Protein AF-A0A3W0SPA9-F1 (afdb_monomer_lite)

pLDDT: mean 90.03, std 9.83, range [44.25, 97.5]

Structure (mmCIF, N/CA/C/O backbone):
data_AF-A0A3W0SPA9-F1
#
_entry.id   AF-A0A3W0SPA9-F1
#
loop_
_atom_site.group_PDB
_atom_site.id
_atom_site.type_symbol
_atom_site.label_atom_id
_atom_site.label_alt_id
_atom_site.label_comp_id
_atom_site.label_asym_id
_atom_site.label_entity_id
_atom_site.label_seq_id
_atom_site.pdbx_PDB_ins_code
_atom_site.Cartn_x
_atom_site.Cartn_y
_atom_site.Cartn_z
_atom_site.occupancy
_atom_site.B_iso_or_equiv
_atom_site.auth_seq_id
_atom_site.auth_comp_id
_atom_site.auth_asym_id
_atom_site.auth_atom_id
_atom_site.pdbx_PDB_model_num
ATOM 1 N N . MET A 1 1 ? -0.743 15.958 -13.344 1.00 44.25 1 MET A N 1
ATOM 2 C CA . MET A 1 1 ? -0.960 15.375 -12.001 1.00 44.25 1 MET A CA 1
ATOM 3 C C . MET A 1 1 ? -0.161 14.087 -11.935 1.00 44.25 1 MET A C 1
ATOM 5 O O . MET A 1 1 ? -0.458 13.195 -12.716 1.00 44.25 1 MET A O 1
ATOM 9 N N . GLN A 1 2 ? 0.890 14.018 -11.115 1.00 49.56 2 GLN A N 1
ATOM 10 C CA . GLN A 1 2 ? 1.692 12.797 -10.979 1.00 49.56 2 GLN A CA 1
ATOM 11 C C . GLN A 1 2 ? 0.837 11.734 -10.273 1.00 49.56 2 GLN A C 1
ATOM 13 O O . GLN A 1 2 ? 0.548 11.871 -9.089 1.00 49.56 2 GLN A O 1
ATOM 18 N N . LYS A 1 3 ? 0.366 10.722 -11.011 1.00 59.56 3 LYS A N 1
ATOM 19 C CA . LYS A 1 3 ? -0.520 9.648 -10.517 1.00 59.56 3 LYS A CA 1
ATOM 20 C C . LYS A 1 3 ? 0.278 8.436 -10.022 1.00 59.56 3 LYS A C 1
ATOM 22 O O . LYS A 1 3 ? -0.202 7.311 -10.102 1.00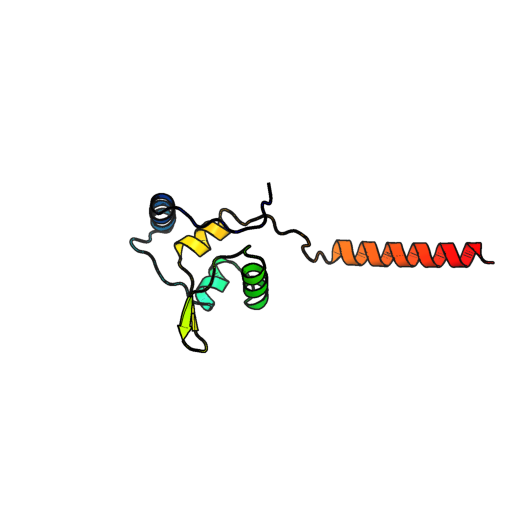 59.56 3 LYS A O 1
ATOM 27 N N . ASN A 1 4 ? 1.493 8.663 -9.532 1.00 78.00 4 ASN A N 1
ATOM 28 C CA . ASN A 1 4 ? 2.460 7.588 -9.312 1.00 78.00 4 ASN A CA 1
ATOM 29 C C . ASN A 1 4 ? 2.659 7.249 -7.839 1.00 78.00 4 ASN A C 1
ATOM 31 O O . ASN A 1 4 ? 3.407 6.331 -7.512 1.00 78.00 4 ASN A O 1
ATOM 35 N N . THR A 1 5 ? 1.995 7.982 -6.950 1.00 88.94 5 THR A N 1
ATOM 36 C CA . THR A 1 5 ? 2.159 7.844 -5.509 1.00 88.94 5 THR A CA 1
ATOM 37 C C . THR A 1 5 ? 0.914 7.248 -4.871 1.00 88.94 5 THR A C 1
ATOM 39 O O . THR A 1 5 ? -0.224 7.548 -5.234 1.00 88.94 5 THR A O 1
ATOM 42 N N . PHE A 1 6 ? 1.140 6.379 -3.892 1.00 93.06 6 PHE A N 1
ATOM 43 C CA . PHE A 1 6 ? 0.091 5.840 -3.047 1.00 93.06 6 PHE A CA 1
ATOM 44 C C . PHE A 1 6 ? -0.432 6.937 -2.113 1.00 93.06 6 PHE A C 1
ATOM 46 O O . PHE A 1 6 ? 0.332 7.539 -1.356 1.00 93.06 6 PHE A O 1
ATOM 53 N N . THR A 1 7 ? -1.745 7.166 -2.146 1.00 93.44 7 THR A N 1
ATOM 54 C CA . THR A 1 7 ? -2.426 8.057 -1.201 1.00 93.44 7 THR A CA 1
ATOM 55 C C . THR A 1 7 ? -3.121 7.203 -0.140 1.00 93.44 7 THR A C 1
ATOM 57 O O . THR A 1 7 ? -3.989 6.404 -0.500 1.00 93.44 7 THR A O 1
ATOM 60 N N . PRO A 1 8 ? -2.752 7.328 1.149 1.00 93.31 8 PRO A N 1
ATOM 61 C CA . PRO A 1 8 ? -3.369 6.542 2.209 1.00 93.31 8 PRO A CA 1
ATOM 62 C C . PRO A 1 8 ? -4.849 6.922 2.397 1.00 93.31 8 PRO A C 1
ATOM 64 O O . PRO A 1 8 ? -5.192 8.099 2.264 1.00 93.31 8 PRO A O 1
ATOM 67 N N . PRO A 1 9 ? -5.722 5.959 2.749 1.00 95.56 9 PRO A N 1
ATOM 68 C CA . PRO A 1 9 ? -7.134 6.227 2.996 1.00 95.56 9 PRO A CA 1
ATOM 69 C C . PRO A 1 9 ? -7.348 7.073 4.257 1.00 95.56 9 PRO A C 1
ATOM 71 O O . PRO A 1 9 ? -6.634 6.931 5.262 1.00 95.56 9 PRO A O 1
ATOM 74 N N . THR A 1 10 ? -8.382 7.914 4.206 1.00 96.56 10 THR A N 1
ATOM 75 C CA . THR A 1 10 ? -8.932 8.643 5.362 1.00 96.56 10 THR A CA 1
ATOM 76 C C . THR A 1 10 ? -9.532 7.674 6.394 1.00 96.56 10 THR A C 1
ATOM 78 O O . THR A 1 10 ? -9.844 6.534 6.044 1.00 96.56 10 THR A O 1
ATOM 81 N N . PRO A 1 11 ? -9.726 8.080 7.664 1.00 95.88 11 PRO A N 1
ATOM 82 C CA . PRO A 1 11 ? -10.299 7.201 8.689 1.00 95.88 11 PRO A CA 1
ATOM 83 C C . PRO A 1 11 ? -11.657 6.595 8.305 1.00 95.88 11 PRO A C 1
ATOM 85 O O . PRO A 1 11 ? -11.875 5.407 8.514 1.00 95.88 11 PRO A O 1
ATOM 88 N N . GLU A 1 12 ? -12.536 7.371 7.670 1.00 95.75 12 GLU A N 1
ATOM 89 C CA . GLU A 1 12 ? -13.843 6.889 7.203 1.00 95.75 12 GLU A CA 1
ATOM 90 C C . GLU A 1 12 ? -13.698 5.829 6.104 1.00 95.75 12 GLU A C 1
ATOM 92 O O . GLU A 1 12 ? -14.330 4.775 6.164 1.00 95.75 12 GLU A O 1
ATOM 97 N N . GLN A 1 13 ? -12.798 6.060 5.142 1.00 96.50 13 GLN A N 1
ATOM 98 C CA . GLN A 1 13 ? -12.481 5.089 4.090 1.00 96.50 13 GLN A CA 1
ATOM 99 C C . GLN A 1 13 ? -11.871 3.804 4.658 1.00 96.50 13 GLN A C 1
ATOM 101 O O . GLN A 1 13 ? -12.153 2.722 4.147 1.00 96.50 13 GLN A O 1
ATOM 106 N N . ARG A 1 14 ? -11.067 3.899 5.727 1.00 96.75 14 ARG A N 1
ATOM 107 C CA . ARG A 1 14 ? -10.534 2.722 6.432 1.00 96.75 14 ARG A CA 1
ATOM 108 C C . ARG A 1 14 ? -11.645 1.900 7.063 1.00 96.75 14 ARG A C 1
ATOM 110 O O . ARG A 1 14 ? -11.672 0.690 6.874 1.00 96.75 14 ARG A O 1
ATOM 117 N N . CYS A 1 15 ? -12.564 2.544 7.777 1.00 95.31 15 CYS A N 1
ATOM 118 C CA . CYS A 1 15 ? -13.702 1.849 8.369 1.00 95.31 15 CYS A CA 1
ATOM 119 C C . CYS A 1 15 ? -14.558 1.171 7.289 1.00 95.31 15 CYS A C 1
ATOM 121 O O . CYS A 1 15 ? -14.897 0.000 7.433 1.00 95.31 15 CYS A O 1
ATOM 123 N N . ALA A 1 16 ? -14.845 1.871 6.187 1.00 95.94 16 ALA A N 1
ATOM 124 C CA . ALA A 1 16 ? -15.649 1.339 5.090 1.00 95.94 16 ALA A CA 1
ATOM 125 C C . ALA A 1 16 ? -15.006 0.110 4.424 1.00 95.94 16 ALA A C 1
ATOM 127 O O . ALA A 1 16 ? -15.663 -0.918 4.278 1.00 95.94 16 ALA A O 1
ATOM 128 N N . ILE A 1 17 ? -13.715 0.183 4.071 1.00 96.75 17 ILE A N 1
ATOM 129 C CA . ILE A 1 17 ? -13.030 -0.934 3.405 1.00 96.75 17 ILE A CA 1
ATOM 130 C C . ILE A 1 17 ? -12.826 -2.128 4.342 1.00 96.75 17 ILE A C 1
ATOM 132 O O . ILE A 1 17 ? -12.904 -3.271 3.911 1.00 96.75 17 ILE A O 1
ATOM 136 N N . LEU A 1 18 ? -12.591 -1.900 5.638 1.00 96.81 18 LEU A N 1
ATOM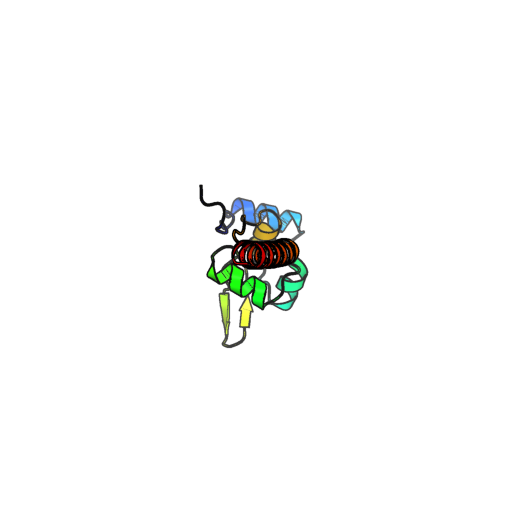 137 C CA . LEU A 1 18 ? -12.501 -2.996 6.604 1.00 96.81 18 LEU A CA 1
ATOM 138 C C . LEU A 1 18 ? -13.861 -3.687 6.774 1.00 96.81 18 LEU A C 1
ATOM 140 O O . LEU A 1 18 ? -13.919 -4.916 6.738 1.00 96.81 18 LEU A O 1
ATOM 144 N N . ALA A 1 19 ? -14.948 -2.915 6.863 1.00 95.75 19 ALA A N 1
ATOM 145 C CA . ALA A 1 19 ? -16.303 -3.450 6.951 1.00 95.75 19 ALA A CA 1
ATOM 146 C C . ALA A 1 19 ? -16.693 -4.273 5.710 1.00 95.75 19 ALA A C 1
ATOM 148 O O . ALA A 1 19 ? -17.264 -5.352 5.857 1.00 95.75 19 ALA A O 1
ATOM 149 N N . GLU A 1 20 ? -16.327 -3.827 4.501 1.00 95.62 20 GLU A N 1
ATOM 150 C CA . GLU A 1 20 ? -16.548 -4.571 3.247 1.00 95.62 20 GLU A CA 1
ATOM 151 C C . GLU A 1 20 ? -15.894 -5.964 3.274 1.00 95.62 20 GLU A C 1
ATOM 153 O O . GLU A 1 20 ? -16.464 -6.942 2.795 1.00 95.62 20 GLU A O 1
ATOM 158 N N . TYR A 1 21 ? -14.724 -6.075 3.906 1.00 94.25 21 TYR A N 1
ATOM 159 C CA . TYR A 1 21 ? -13.985 -7.330 4.060 1.00 94.25 21 TYR A CA 1
ATOM 160 C C . TYR A 1 21 ? -14.352 -8.108 5.339 1.00 94.25 21 TYR A C 1
ATOM 162 O O . TYR A 1 21 ? -13.676 -9.086 5.678 1.00 94.25 21 TYR A O 1
ATOM 170 N N . GLY A 1 22 ? -15.400 -7.693 6.061 1.00 95.38 22 GLY A N 1
ATOM 171 C CA . GLY A 1 22 ? -15.870 -8.348 7.285 1.00 95.38 22 GLY A CA 1
ATOM 172 C C . GLY A 1 22 ? -14.891 -8.230 8.456 1.00 95.38 22 GLY A C 1
ATOM 173 O O . GLY A 1 22 ? -14.703 -9.190 9.206 1.00 95.38 22 GLY A O 1
ATOM 174 N N . LYS A 1 23 ? -14.200 -7.090 8.573 1.00 95.75 23 LYS A N 1
ATOM 175 C CA . LYS A 1 23 ? -13.241 -6.799 9.644 1.00 95.75 23 LYS A CA 1
ATOM 176 C C . LYS A 1 23 ? -13.748 -5.694 10.557 1.00 95.75 23 LYS 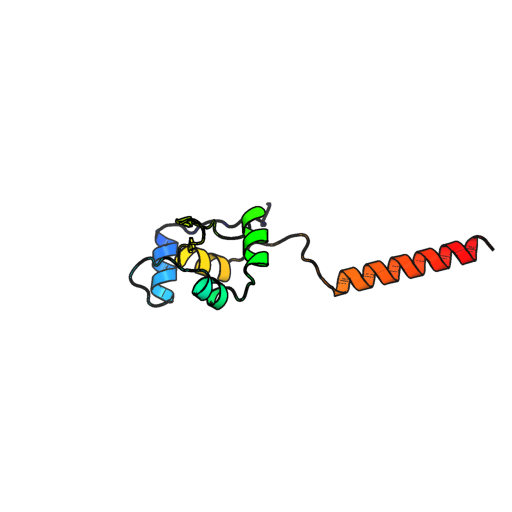A C 1
ATOM 178 O O . LYS A 1 23 ? -13.949 -4.566 10.120 1.00 95.75 23 LYS A O 1
ATOM 183 N N . ASP A 1 24 ? -13.853 -6.018 11.842 1.00 92.31 24 ASP A N 1
ATOM 184 C CA . ASP A 1 24 ? -14.3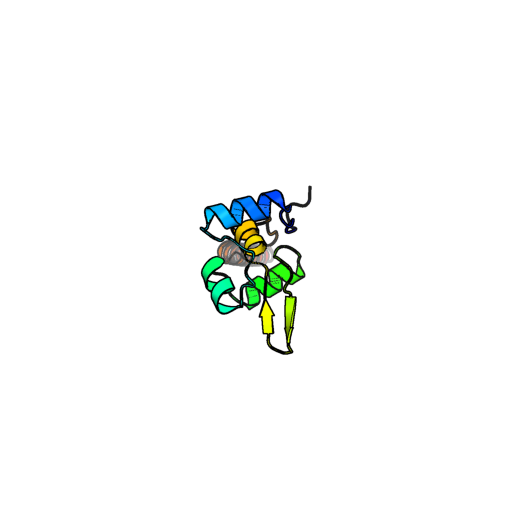06 -5.083 12.879 1.00 92.31 24 ASP A CA 1
ATOM 185 C C . ASP A 1 24 ? -13.197 -4.126 13.342 1.00 92.31 24 ASP A C 1
ATOM 187 O O . ASP A 1 24 ? -13.468 -3.071 13.914 1.00 92.31 24 ASP A O 1
ATOM 191 N N . CYS A 1 25 ? -11.931 -4.491 13.122 1.00 92.88 25 CYS A N 1
ATOM 192 C CA . CYS A 1 25 ? -10.780 -3.707 13.548 1.00 92.88 25 CYS A CA 1
ATOM 193 C C . CYS A 1 25 ? -9.621 -3.769 12.550 1.00 92.88 25 CYS A C 1
ATOM 195 O O . CYS A 1 25 ? -9.515 -4.664 11.708 1.00 92.88 25 CYS A O 1
ATOM 197 N N . GLU A 1 26 ? -8.736 -2.780 12.656 1.00 95.62 26 GLU A N 1
ATOM 198 C CA . GLU A 1 26 ? -7.516 -2.723 11.862 1.00 95.62 26 GLU A CA 1
ATOM 199 C C . GLU A 1 26 ? -6.561 -3.853 12.271 1.00 95.62 26 GLU A C 1
ATOM 201 O O . GLU A 1 26 ? -6.216 -4.015 13.443 1.00 95.62 26 GLU A O 1
ATOM 206 N N . GLU A 1 27 ? -6.078 -4.605 11.284 1.00 94.69 27 GLU A N 1
ATOM 207 C CA . GLU A 1 27 ? -5.125 -5.692 11.492 1.00 94.69 27 GLU A CA 1
ATOM 208 C C . GLU A 1 27 ? -3.764 -5.344 10.885 1.00 94.69 27 GLU A C 1
ATOM 210 O O . GLU A 1 27 ? -3.662 -4.784 9.792 1.00 94.69 27 GLU A O 1
ATOM 215 N N . MET A 1 28 ? -2.686 -5.758 11.556 1.00 95.06 28 MET A N 1
ATOM 216 C CA . MET A 1 28 ? -1.348 -5.704 10.973 1.00 95.06 28 MET A CA 1
ATOM 217 C C . MET A 1 28 ? -1.120 -6.924 10.078 1.00 95.06 28 MET A C 1
ATOM 219 O O . MET A 1 28 ? -1.109 -8.069 10.528 1.00 95.06 28 MET A O 1
ATOM 223 N N . VAL A 1 29 ? -0.903 -6.677 8.793 1.00 95.88 29 VAL A N 1
ATOM 224 C CA . VAL A 1 29 ? -0.664 -7.701 7.779 1.00 95.88 29 VAL A CA 1
ATOM 225 C C . VAL A 1 29 ? 0.827 -7.991 7.696 1.00 95.88 29 VAL A C 1
ATOM 227 O O . VAL A 1 29 ? 1.621 -7.081 7.464 1.00 95.88 29 VAL A O 1
ATOM 230 N N . ARG A 1 30 ? 1.217 -9.259 7.865 1.00 95.50 30 ARG A N 1
ATOM 231 C CA . ARG A 1 30 ? 2.594 -9.722 7.639 1.00 95.50 30 ARG A CA 1
ATOM 232 C C . ARG A 1 30 ? 2.843 -10.062 6.174 1.00 95.50 30 ARG A C 1
ATOM 234 O O . ARG A 1 30 ? 1.940 -10.056 5.346 1.00 95.50 30 ARG A O 1
ATOM 241 N N . GLU A 1 31 ? 4.099 -10.339 5.859 1.00 94.69 31 GLU A N 1
ATOM 242 C CA . GLU A 1 31 ? 4.582 -10.601 4.504 1.00 94.69 31 GLU A CA 1
ATOM 243 C C . GLU A 1 31 ? 3.818 -11.701 3.756 1.00 94.69 31 GLU A C 1
ATOM 245 O O . GLU A 1 31 ? 3.501 -11.538 2.581 1.00 94.69 31 GLU A O 1
ATOM 250 N N . ASP A 1 32 ? 3.507 -12.804 4.429 1.00 94.69 32 ASP A N 1
ATOM 251 C CA . ASP A 1 32 ? 2.783 -13.943 3.868 1.00 94.69 32 ASP A CA 1
ATOM 252 C C . ASP A 1 32 ? 1.352 -13.566 3.461 1.00 94.69 32 ASP A C 1
ATOM 254 O O . ASP A 1 32 ? 0.917 -13.859 2.346 1.00 94.69 32 ASP A O 1
ATOM 258 N N . LYS A 1 33 ? 0.633 -12.853 4.333 1.00 96.38 33 LYS A N 1
ATOM 259 C CA . LYS A 1 33 ? -0.719 -12.358 4.060 1.00 96.38 33 LYS A CA 1
ATOM 260 C C . LYS A 1 33 ? -0.702 -11.223 3.030 1.00 96.38 33 LYS A C 1
ATOM 262 O O . LYS A 1 33 ? -1.549 -11.205 2.145 1.00 96.38 33 LYS A O 1
ATOM 267 N N . CYS A 1 34 ? 0.292 -10.335 3.073 1.00 96.75 34 CYS A N 1
ATOM 268 C CA . CYS A 1 34 ? 0.473 -9.260 2.091 1.00 96.75 34 CYS A CA 1
ATOM 269 C C . CYS A 1 34 ? 0.713 -9.822 0.682 1.00 96.75 34 CYS A C 1
ATOM 271 O O . CYS A 1 34 ? 0.102 -9.362 -0.282 1.00 96.75 34 CYS A O 1
ATOM 273 N N . CYS A 1 35 ? 1.537 -10.869 0.566 1.00 97.00 35 CYS A N 1
ATOM 274 C CA . CYS A 1 35 ? 1.759 -11.593 -0.685 1.00 97.00 35 CYS A CA 1
ATOM 275 C C . CYS A 1 35 ? 0.454 -12.195 -1.225 1.00 97.00 35 CYS A C 1
ATOM 277 O O . CYS A 1 35 ? 0.148 -12.021 -2.398 1.00 97.00 35 CYS A O 1
ATOM 279 N N . LYS A 1 36 ? -0.355 -12.831 -0.366 1.00 97.12 36 LYS A N 1
ATOM 280 C CA . LYS A 1 36 ? -1.652 -13.408 -0.763 1.00 97.12 36 LYS A CA 1
ATOM 281 C C . LYS A 1 36 ? -2.650 -12.354 -1.248 1.00 97.12 36 LYS A C 1
ATOM 283 O O . LYS A 1 36 ? -3.342 -12.599 -2.224 1.00 97.12 36 LYS A O 1
ATOM 288 N N . ILE A 1 37 ? -2.712 -11.196 -0.586 1.00 96.50 37 ILE A N 1
ATOM 289 C CA . ILE A 1 37 ? -3.639 -10.113 -0.955 1.00 96.50 37 ILE A CA 1
ATOM 290 C C . ILE A 1 37 ? -3.206 -9.440 -2.264 1.00 96.50 37 ILE A C 1
ATOM 292 O O . ILE A 1 37 ? -4.019 -9.223 -3.152 1.00 96.50 37 ILE A O 1
ATOM 296 N N . THR A 1 38 ? -1.921 -9.105 -2.394 1.00 96.25 38 THR A N 1
ATOM 297 C CA . THR A 1 38 ? -1.419 -8.296 -3.522 1.00 96.25 38 THR A CA 1
ATOM 298 C C . THR A 1 38 ? -0.975 -9.123 -4.723 1.00 96.25 38 THR A C 1
ATOM 300 O O . THR A 1 38 ? -0.776 -8.573 -5.801 1.00 96.25 38 THR A O 1
ATOM 303 N N . SER A 1 39 ? -0.749 -10.427 -4.542 1.00 95.88 39 SER A N 1
ATOM 304 C CA . SER A 1 39 ? -0.084 -11.314 -5.510 1.00 95.88 39 SER A CA 1
ATOM 305 C C . SER A 1 39 ? 1.309 -10.840 -5.959 1.00 95.88 39 SER A C 1
ATOM 307 O O . SER A 1 39 ? 1.872 -11.358 -6.923 1.00 95.88 39 SER A O 1
ATOM 309 N N . LEU A 1 40 ? 1.904 -9.866 -5.260 1.00 94.62 40 LEU A N 1
ATOM 310 C CA . LEU A 1 40 ? 3.213 -9.314 -5.586 1.00 94.62 40 LEU A CA 1
ATOM 311 C C . LEU A 1 40 ? 4.333 -10.010 -4.813 1.00 94.62 40 LEU A C 1
ATOM 313 O O . LEU A 1 40 ? 4.264 -10.206 -3.591 1.00 94.62 40 LEU A O 1
ATOM 317 N N . SER A 1 41 ? 5.441 -10.261 -5.512 1.00 94.25 41 SER A N 1
ATOM 318 C CA . SER A 1 41 ? 6.681 -10.704 -4.880 1.00 94.25 41 SER A CA 1
ATOM 319 C C . SER A 1 41 ? 7.197 -9.668 -3.875 1.00 94.25 41 SER A C 1
ATOM 321 O O . SER A 1 41 ? 6.913 -8.468 -3.965 1.00 94.25 41 SER A O 1
ATOM 323 N N . ARG A 1 42 ? 8.006 -10.132 -2.916 1.00 94.44 42 ARG A N 1
ATOM 324 C CA . ARG A 1 42 ? 8.641 -9.259 -1.920 1.00 94.44 42 ARG A CA 1
ATOM 325 C C . ARG A 1 42 ? 9.486 -8.163 -2.568 1.00 94.44 42 ARG A C 1
ATOM 327 O O . ARG A 1 42 ? 9.406 -7.009 -2.159 1.00 94.44 42 ARG A O 1
ATOM 334 N N . SER A 1 43 ? 10.297 -8.526 -3.564 1.00 94.19 43 SER A N 1
ATOM 335 C CA . SER A 1 43 ? 11.164 -7.578 -4.270 1.00 94.19 43 SER A CA 1
ATOM 336 C C . SER A 1 43 ? 10.346 -6.514 -4.990 1.00 94.19 43 SER A C 1
ATOM 338 O O . SER A 1 43 ? 10.647 -5.333 -4.853 1.00 94.19 43 SER A O 1
ATOM 340 N N . ARG A 1 44 ? 9.252 -6.905 -5.658 1.00 93.69 44 ARG A N 1
ATOM 341 C CA . ARG A 1 44 ? 8.386 -5.951 -6.351 1.00 93.69 44 ARG A CA 1
ATOM 342 C C . ARG A 1 44 ? 7.716 -4.981 -5.385 1.00 93.69 44 ARG A C 1
ATOM 344 O O . ARG A 1 44 ? 7.695 -3.785 -5.650 1.00 93.69 44 ARG A O 1
ATOM 351 N N . ARG A 1 45 ? 7.210 -5.463 -4.245 1.00 94.88 45 ARG A N 1
ATOM 352 C CA . ARG A 1 45 ? 6.676 -4.578 -3.197 1.00 94.88 45 ARG A CA 1
ATOM 353 C C . ARG A 1 45 ? 7.744 -3.628 -2.665 1.00 94.88 45 ARG A C 1
ATOM 355 O O . ARG A 1 45 ? 7.464 -2.447 -2.530 1.00 94.88 45 ARG A O 1
ATOM 362 N N . TRP A 1 46 ? 8.973 -4.098 -2.443 1.00 93.19 46 TRP A N 1
ATOM 363 C CA . TRP A 1 46 ? 10.068 -3.222 -2.021 1.00 93.19 46 TRP A CA 1
ATOM 364 C C . TRP A 1 46 ? 10.388 -2.128 -3.047 1.00 93.19 46 TRP A C 1
ATOM 366 O O . TRP A 1 46 ? 10.526 -0.973 -2.654 1.00 93.19 46 TRP A O 1
ATOM 376 N N . GLU A 1 47 ? 10.456 -2.460 -4.339 1.00 92.50 47 GLU A N 1
ATOM 377 C CA . GLU A 1 47 ? 10.631 -1.472 -5.413 1.00 92.50 47 GLU A CA 1
ATOM 378 C C . GLU A 1 47 ? 9.516 -0.423 -5.388 1.00 92.50 47 GLU A C 1
ATOM 380 O O . GLU A 1 47 ? 9.794 0.775 -5.425 1.00 92.50 47 GLU A O 1
ATOM 385 N N . LEU A 1 48 ? 8.258 -0.865 -5.270 1.00 93.19 48 LEU A N 1
ATOM 386 C CA . LEU A 1 48 ? 7.104 0.030 -5.204 1.00 93.19 48 LEU A CA 1
ATOM 387 C C . LEU A 1 48 ? 7.116 0.907 -3.946 1.00 93.19 48 LEU A C 1
ATOM 389 O O . LEU A 1 48 ? 6.764 2.081 -4.018 1.00 93.19 48 LEU A O 1
ATOM 393 N N . GLU A 1 49 ? 7.563 0.375 -2.808 1.00 93.81 49 GLU A N 1
ATOM 394 C CA . GLU A 1 49 ? 7.780 1.154 -1.586 1.00 93.81 49 GLU A CA 1
ATOM 395 C C . GLU A 1 49 ? 8.851 2.235 -1.789 1.00 93.81 49 GLU A C 1
ATOM 397 O O . GLU A 1 49 ? 8.674 3.347 -1.297 1.00 93.81 49 GLU A O 1
ATOM 402 N N . GLN A 1 50 ? 9.943 1.940 -2.513 1.00 91.44 50 GLN A N 1
ATOM 403 C CA . GLN A 1 50 ? 11.001 2.927 -2.776 1.00 91.44 50 GLN A CA 1
ATOM 404 C C . GLN A 1 50 ? 10.505 4.087 -3.641 1.00 91.44 50 GLN A C 1
ATOM 406 O O . GLN A 1 50 ? 10.885 5.229 -3.401 1.00 91.44 50 GLN A O 1
ATOM 411 N N . VAL A 1 51 ? 9.635 3.811 -4.616 1.00 91.12 51 VAL A N 1
ATOM 412 C CA . VAL A 1 51 ? 9.041 4.852 -5.474 1.00 91.12 51 VAL A CA 1
ATOM 413 C C . VAL A 1 51 ? 7.773 5.478 -4.876 1.00 91.12 51 VAL A C 1
ATOM 415 O O . VAL A 1 51 ? 7.140 6.311 -5.517 1.00 91.12 51 VAL A O 1
ATOM 418 N N . GLY A 1 52 ? 7.378 5.088 -3.657 1.00 92.88 52 GLY A N 1
ATOM 419 C CA . GLY A 1 52 ? 6.184 5.606 -2.982 1.00 92.88 52 GLY A CA 1
ATOM 420 C C . GLY A 1 52 ? 4.857 5.153 -3.602 1.00 92.88 52 GLY A C 1
ATOM 421 O O . GLY A 1 52 ? 3.815 5.722 -3.293 1.00 92.88 52 GLY A O 1
ATOM 422 N N . ALA A 1 53 ? 4.881 4.133 -4.460 1.00 93.88 53 ALA A N 1
ATOM 423 C CA . ALA A 1 53 ? 3.716 3.571 -5.138 1.00 93.88 53 ALA A CA 1
ATOM 424 C C . ALA A 1 53 ? 3.027 2.461 -4.330 1.00 93.88 53 ALA A C 1
ATOM 426 O O . ALA A 1 53 ? 2.036 1.916 -4.795 1.00 93.88 53 ALA A O 1
ATOM 427 N N . PHE A 1 54 ? 3.534 2.097 -3.150 1.00 95.56 54 PHE A N 1
ATOM 428 C CA . PHE A 1 54 ? 2.963 1.075 -2.263 1.00 95.56 54 PHE A CA 1
ATOM 429 C C . PHE A 1 54 ? 2.952 1.571 -0.806 1.00 95.56 54 PHE A C 1
ATOM 431 O O . PHE A 1 54 ? 3.805 2.393 -0.451 1.00 95.56 54 PHE A O 1
ATOM 438 N N . PRO A 1 55 ? 2.031 1.087 0.056 1.00 96.19 55 PRO A N 1
ATOM 439 C CA . PRO A 1 55 ? 2.025 1.417 1.477 1.00 96.19 55 PRO A CA 1
ATOM 440 C C . PRO A 1 55 ? 3.384 1.218 2.154 1.00 96.19 55 PRO A C 1
ATOM 442 O O . PRO A 1 55 ? 4.028 0.177 2.019 1.00 96.19 55 PRO A O 1
ATOM 445 N N . ARG A 1 56 ? 3.810 2.200 2.952 1.00 93.44 56 ARG A N 1
ATOM 446 C CA . ARG A 1 56 ? 5.082 2.122 3.676 1.00 93.44 56 ARG A CA 1
ATOM 447 C C . ARG A 1 56 ? 5.021 1.046 4.763 1.00 93.44 56 ARG A C 1
ATOM 449 O O . ARG A 1 56 ? 4.152 1.082 5.633 1.00 93.44 56 ARG A O 1
ATOM 456 N N . ARG A 1 57 ? 5.994 0.132 4.766 1.00 94.12 57 ARG A N 1
ATOM 457 C CA . ARG A 1 57 ? 6.114 -0.900 5.804 1.00 94.12 57 ARG A CA 1
ATOM 458 C C . ARG A 1 57 ? 6.451 -0.334 7.184 1.00 94.12 57 ARG A C 1
ATOM 460 O O . ARG A 1 57 ? 7.289 0.558 7.326 1.00 94.12 57 ARG A O 1
ATOM 467 N N . LYS A 1 58 ? 5.860 -0.939 8.213 1.00 94.19 58 LYS A N 1
ATOM 468 C CA . LYS A 1 58 ? 6.181 -0.746 9.631 1.00 94.19 58 LYS A CA 1
ATOM 469 C C . LYS A 1 58 ? 7.068 -1.889 10.112 1.00 94.19 58 LYS A C 1
ATOM 471 O O . LYS A 1 58 ? 6.704 -3.059 9.968 1.00 94.19 58 LYS A O 1
ATOM 476 N N . TYR A 1 59 ? 8.224 -1.557 10.681 1.00 92.44 59 TYR A N 1
ATOM 477 C CA . TYR A 1 59 ? 9.131 -2.543 11.262 1.00 92.44 59 TYR A CA 1
ATOM 478 C C . TYR A 1 59 ? 8.657 -2.933 12.660 1.00 92.44 59 TYR A C 1
ATOM 480 O O . TYR A 1 59 ? 8.435 -2.076 13.507 1.00 92.44 59 TYR A O 1
ATOM 488 N N . LEU A 1 60 ? 8.525 -4.237 12.886 1.00 89.94 60 LEU A N 1
ATOM 489 C CA . LEU A 1 60 ? 8.241 -4.830 14.195 1.00 89.94 60 LEU A CA 1
ATOM 490 C C . LEU A 1 60 ? 9.500 -5.452 14.823 1.00 89.94 60 LEU A C 1
ATOM 492 O O . LEU A 1 60 ? 9.493 -5.834 15.986 1.00 89.94 60 LEU A O 1
ATOM 496 N N . GLY A 1 61 ? 10.582 -5.568 14.050 1.00 90.00 61 GLY A N 1
ATOM 497 C CA . GLY A 1 61 ? 11.886 -6.069 14.478 1.00 90.00 61 GLY A CA 1
ATOM 498 C C . GLY A 1 61 ? 12.846 -6.186 13.291 1.00 90.00 61 GLY A C 1
ATOM 499 O O . GLY A 1 61 ? 12.490 -5.835 12.166 1.00 90.00 61 GLY A O 1
ATOM 500 N N . ARG A 1 62 ? 14.051 -6.728 13.519 1.00 86.06 62 ARG A N 1
ATOM 501 C CA . ARG A 1 62 ? 15.138 -6.789 12.515 1.00 86.06 62 ARG A CA 1
ATOM 502 C C . ARG A 1 62 ? 14.727 -7.435 11.186 1.00 86.06 62 ARG A C 1
ATOM 504 O O . ARG A 1 62 ? 15.076 -6.930 10.129 1.00 86.06 62 ARG A O 1
ATOM 511 N N . ASN A 1 63 ? 13.960 -8.522 11.255 1.00 85.31 63 ASN A N 1
ATOM 512 C CA . ASN A 1 63 ? 13.517 -9.299 10.091 1.00 85.31 63 ASN A CA 1
ATOM 513 C C . ASN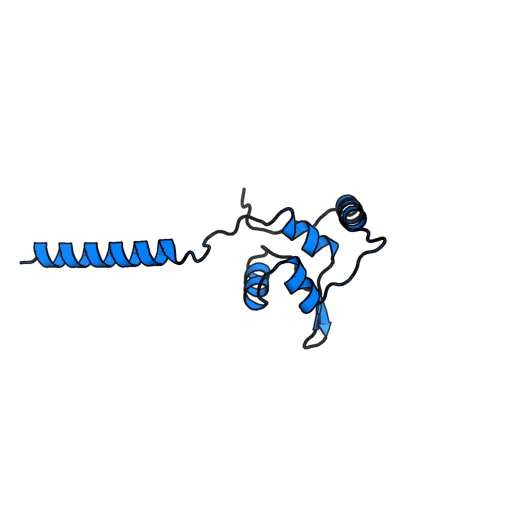 A 1 63 ? 11.993 -9.317 9.962 1.00 85.31 63 ASN A C 1
ATOM 515 O O . ASN A 1 63 ? 11.420 -10.251 9.403 1.00 85.31 63 ASN A O 1
ATOM 519 N N . SER A 1 64 ? 11.321 -8.328 10.551 1.00 88.06 64 SER A N 1
ATOM 520 C CA . SER A 1 64 ? 9.873 -8.338 10.640 1.00 88.06 64 SER A CA 1
ATOM 521 C C . SER A 1 64 ? 9.285 -7.007 10.226 1.00 88.06 64 SER A C 1
ATOM 523 O O . SER A 1 64 ? 9.537 -5.978 10.852 1.00 88.06 64 SER A O 1
ATOM 525 N N . CYS A 1 65 ? 8.474 -7.046 9.176 1.00 93.38 65 CYS A N 1
ATOM 526 C CA . CYS A 1 65 ? 7.716 -5.909 8.695 1.00 93.38 65 CYS A CA 1
ATOM 527 C C . CYS A 1 65 ? 6.226 -6.239 8.622 1.00 93.38 65 CYS A C 1
ATOM 529 O O . CYS A 1 65 ? 5.807 -7.399 8.708 1.00 93.38 65 CYS A O 1
ATOM 531 N N . SER A 1 66 ? 5.433 -5.183 8.525 1.00 96.25 66 SER A N 1
ATOM 532 C CA . SER A 1 66 ? 3.981 -5.244 8.526 1.00 96.25 66 SER A CA 1
ATOM 533 C C . SER A 1 66 ? 3.384 -4.023 7.841 1.00 96.25 66 SER A C 1
ATOM 535 O O . SER A 1 66 ? 4.032 -2.979 7.756 1.00 96.25 66 SER A O 1
ATOM 537 N N . TRP A 1 67 ? 2.141 -4.148 7.402 1.00 96.69 67 TRP A N 1
ATOM 538 C CA . TRP A 1 67 ? 1.341 -3.061 6.841 1.00 96.69 67 TRP A CA 1
ATOM 539 C C . TRP A 1 67 ? -0.017 -3.027 7.533 1.00 96.69 67 TRP A C 1
ATOM 541 O O . TRP A 1 67 ? -0.411 -4.010 8.160 1.00 96.69 67 TRP A O 1
ATOM 551 N N . LEU A 1 68 ? -0.730 -1.909 7.437 1.00 96.75 68 LEU A N 1
ATOM 552 C CA . LEU A 1 68 ? -2.137 -1.885 7.830 1.00 96.75 68 LEU A CA 1
ATOM 553 C C . LEU A 1 68 ? -2.953 -2.624 6.772 1.00 96.75 68 LEU A C 1
ATOM 555 O O . LEU A 1 68 ? -2.720 -2.431 5.576 1.00 96.75 68 LEU A O 1
ATOM 559 N N . LEU A 1 69 ? -3.883 -3.474 7.201 1.00 97.50 69 LEU A N 1
ATOM 560 C CA . LEU A 1 69 ? -4.756 -4.205 6.291 1.00 97.50 69 LEU A CA 1
ATOM 561 C C . LEU A 1 69 ? -5.505 -3.236 5.385 1.00 97.50 69 LEU A C 1
ATOM 563 O O . LEU A 1 69 ? -5.493 -3.423 4.170 1.00 97.50 69 LEU A O 1
ATOM 567 N N . SER A 1 70 ? -6.061 -2.166 5.948 1.00 97.38 70 SER A N 1
ATOM 568 C CA . SER A 1 70 ? -6.801 -1.183 5.166 1.00 97.38 70 SER A CA 1
ATOM 569 C C . SER A 1 70 ? -5.928 -0.508 4.099 1.00 97.38 70 SER A C 1
ATOM 571 O O . SER A 1 70 ? -6.425 -0.206 3.024 1.00 97.38 70 SER A O 1
ATOM 573 N N . ASP A 1 71 ? -4.633 -0.271 4.361 1.00 97.06 71 ASP A N 1
ATOM 574 C CA . ASP A 1 71 ? -3.723 0.348 3.382 1.00 97.06 71 ASP A CA 1
ATOM 575 C C . ASP A 1 71 ? -3.453 -0.589 2.208 1.00 97.06 71 ASP A C 1
ATOM 577 O O . ASP A 1 71 ? -3.449 -0.162 1.055 1.00 97.06 71 ASP A O 1
ATOM 581 N N . VAL A 1 72 ? -3.221 -1.870 2.508 1.00 97.25 72 VAL A N 1
ATOM 582 C CA . VAL A 1 72 ? -2.975 -2.889 1.484 1.00 97.25 72 VAL A CA 1
ATOM 583 C C . VAL A 1 72 ? -4.229 -3.096 0.641 1.00 97.25 72 VAL A C 1
ATOM 585 O O . VAL A 1 72 ? -4.130 -3.122 -0.581 1.00 97.25 72 VAL A O 1
ATOM 588 N N . LEU A 1 73 ? -5.402 -3.193 1.273 1.00 97.06 73 LEU A N 1
ATOM 589 C CA . LEU A 1 73 ? -6.674 -3.297 0.562 1.00 97.06 73 LEU A CA 1
ATOM 590 C C . LEU A 1 73 ? -6.917 -2.052 -0.295 1.00 97.06 73 LEU A C 1
ATOM 592 O O . LEU A 1 73 ? -7.158 -2.171 -1.492 1.00 97.06 73 LEU A O 1
ATOM 596 N N . TRP A 1 74 ? -6.753 -0.854 0.267 1.00 97.00 74 TRP A N 1
ATOM 597 C CA . TRP A 1 74 ? -6.943 0.397 -0.466 1.00 97.00 74 TRP A CA 1
ATOM 598 C C . TRP A 1 74 ? -6.055 0.484 -1.708 1.00 97.00 74 TRP A C 1
ATOM 600 O O . TRP A 1 74 ? -6.520 0.888 -2.774 1.00 97.00 74 TRP A O 1
ATOM 610 N N . TRP A 1 75 ? -4.799 0.049 -1.584 1.00 96.38 75 TRP A N 1
ATOM 611 C CA . TRP A 1 75 ? -3.866 -0.042 -2.702 1.00 96.38 75 TRP A CA 1
ATOM 612 C C . TRP A 1 75 ? -4.327 -1.030 -3.782 1.00 96.38 75 TRP A C 1
ATOM 614 O O . TRP A 1 75 ? -4.176 -0.735 -4.962 1.00 96.38 75 TRP A O 1
ATOM 624 N N . VAL A 1 76 ? -4.912 -2.174 -3.409 1.00 95.38 76 VAL A N 1
ATOM 625 C CA . VAL A 1 76 ? -5.453 -3.150 -4.375 1.00 95.38 76 VAL A CA 1
ATOM 626 C C . VAL A 1 76 ? -6.627 -2.566 -5.163 1.00 95.38 76 VAL A C 1
ATOM 628 O O . VAL A 1 76 ? -6.710 -2.779 -6.370 1.00 95.38 76 VAL A O 1
ATOM 631 N N . HIS A 1 77 ? -7.510 -1.810 -4.507 1.00 93.69 77 HIS A N 1
ATOM 632 C CA . HIS A 1 77 ? -8.641 -1.165 -5.180 1.00 93.69 77 HIS A CA 1
ATOM 633 C C . HIS A 1 77 ? -8.219 0.046 -6.023 1.00 93.69 77 HIS A C 1
ATOM 635 O O . HIS A 1 77 ? -8.837 0.328 -7.047 1.00 93.69 77 HIS A O 1
ATOM 641 N N . ASN A 1 78 ? -7.170 0.760 -5.607 1.00 92.88 78 ASN A N 1
ATOM 642 C CA . ASN A 1 78 ? -6.721 2.005 -6.229 1.00 92.88 78 ASN A CA 1
ATOM 643 C C . ASN A 1 78 ? -5.197 2.006 -6.437 1.00 92.88 78 ASN A C 1
ATOM 645 O O . ASN A 1 78 ? -4.493 2.826 -5.831 1.00 92.88 78 ASN A O 1
ATOM 649 N N . PRO A 1 79 ? -4.649 1.097 -7.263 1.00 89.25 79 PRO A N 1
ATOM 650 C CA . PRO A 1 79 ? -3.218 1.066 -7.495 1.00 89.25 79 PRO A CA 1
ATOM 651 C C . PRO A 1 79 ? -2.802 2.339 -8.249 1.00 89.25 79 PRO A C 1
ATOM 653 O O . PRO A 1 79 ? -3.457 2.720 -9.226 1.00 89.25 79 PRO A O 1
ATOM 656 N N . PRO A 1 80 ? -1.724 3.020 -7.827 1.00 89.75 80 PRO A N 1
ATOM 657 C CA . PRO A 1 80 ? -1.211 4.163 -8.565 1.00 89.75 80 PRO A CA 1
ATOM 658 C C . PRO A 1 80 ? -0.709 3.723 -9.943 1.00 89.75 80 PRO A C 1
ATOM 660 O O . PRO A 1 80 ? -0.287 2.580 -10.144 1.00 89.75 80 PRO A O 1
ATOM 663 N N . MET A 1 81 ? -0.722 4.649 -10.899 1.00 86.62 81 MET A N 1
ATOM 664 C CA . MET A 1 81 ? -0.100 4.418 -12.197 1.00 86.62 81 MET A CA 1
ATOM 665 C C . MET A 1 81 ? 1.410 4.339 -12.010 1.00 86.62 81 MET A C 1
ATOM 667 O O . MET A 1 81 ? 2.043 5.268 -11.521 1.00 86.62 81 MET A O 1
ATOM 671 N N . ILE A 1 82 ? 1.996 3.211 -12.388 1.00 83.06 82 ILE A N 1
ATOM 672 C CA . ILE A 1 82 ? 3.438 3.020 -12.306 1.00 83.06 82 ILE A CA 1
ATOM 673 C C . ILE A 1 82 ? 4.012 3.278 -13.694 1.00 83.06 82 ILE A C 1
ATOM 675 O O . ILE A 1 82 ? 3.741 2.519 -14.623 1.00 83.06 82 ILE A O 1
ATOM 679 N N . ASP A 1 83 ? 4.815 4.328 -13.826 1.00 77.25 83 ASP A N 1
ATOM 680 C CA . ASP A 1 83 ? 5.578 4.570 -15.049 1.00 77.25 83 ASP A CA 1
ATOM 681 C C . ASP A 1 83 ? 6.739 3.569 -15.168 1.00 77.25 83 ASP A C 1
ATOM 683 O O . ASP A 1 83 ? 7.216 3.015 -14.174 1.00 77.25 83 ASP A O 1
ATOM 687 N N . ASN A 1 84 ? 7.222 3.346 -16.393 1.00 73.94 84 ASN A N 1
ATOM 688 C CA . ASN A 1 84 ? 8.377 2.484 -16.682 1.00 73.94 84 ASN A CA 1
ATOM 689 C C . ASN A 1 84 ? 8.198 1.015 -16.253 1.00 73.94 84 ASN A C 1
ATOM 691 O O . ASN A 1 84 ? 9.134 0.373 -15.766 1.00 73.94 84 ASN A O 1
ATOM 695 N N . VAL A 1 85 ? 7.000 0.448 -16.443 1.00 73.50 85 VAL A N 1
ATOM 696 C CA . VAL A 1 85 ? 6.796 -0.995 -16.257 1.00 73.50 85 VAL A CA 1
ATOM 697 C C . VAL A 1 85 ? 7.689 -1.755 -17.234 1.00 73.50 85 VAL A C 1
ATOM 699 O O . VAL A 1 85 ? 7.622 -1.558 -18.446 1.00 73.50 85 VAL A O 1
ATOM 702 N N . ASN A 1 86 ? 8.514 -2.654 -16.699 1.00 75.88 86 ASN A N 1
ATOM 703 C CA . ASN A 1 86 ? 9.371 -3.519 -17.494 1.00 75.88 86 ASN A CA 1
ATOM 704 C C . ASN A 1 86 ? 8.529 -4.534 -18.289 1.00 75.88 86 ASN A C 1
ATOM 706 O O . ASN A 1 86 ? 8.277 -5.649 -17.828 1.00 75.88 86 ASN A O 1
ATOM 710 N N . ASN A 1 87 ? 8.091 -4.134 -19.480 1.00 84.38 87 ASN A N 1
ATOM 711 C CA . ASN A 1 87 ? 7.334 -4.976 -20.390 1.00 84.38 87 ASN A CA 1
ATOM 712 C C . ASN A 1 87 ? 8.298 -5.791 -21.280 1.00 84.38 87 ASN A C 1
ATOM 714 O O . ASN A 1 87 ? 9.017 -5.206 -22.097 1.00 84.38 87 ASN A O 1
ATOM 718 N N . PRO A 1 88 ? 8.320 -7.136 -21.181 1.00 86.38 88 PRO A N 1
ATOM 719 C CA . PRO A 1 88 ? 9.183 -7.964 -22.023 1.00 86.38 88 PRO A CA 1
ATOM 720 C C . PRO A 1 88 ? 8.876 -7.816 -23.519 1.00 86.38 88 PRO A C 1
ATOM 722 O O . PRO A 1 88 ? 9.773 -8.023 -24.336 1.00 86.38 88 PRO A O 1
ATOM 725 N N . TYR A 1 89 ? 7.643 -7.451 -23.885 1.00 87.50 89 TYR A N 1
ATOM 726 C CA . TYR A 1 89 ? 7.261 -7.203 -25.273 1.00 87.50 89 TYR A CA 1
ATOM 727 C C . TYR A 1 89 ? 7.954 -5.959 -25.838 1.00 87.50 89 TYR A C 1
ATOM 729 O O . TYR A 1 89 ? 8.647 -6.065 -26.849 1.00 87.50 89 TYR A O 1
ATOM 737 N N . GLU A 1 90 ? 7.841 -4.813 -25.157 1.00 87.38 90 GLU A N 1
ATOM 738 C CA . GLU A 1 90 ? 8.485 -3.569 -25.604 1.00 87.38 90 GLU A CA 1
ATOM 739 C C . GLU A 1 90 ? 10.004 -3.738 -25.677 1.00 87.38 90 GLU A C 1
ATOM 741 O O . GLU A 1 90 ? 10.614 -3.385 -26.679 1.00 87.38 90 GLU A O 1
ATOM 746 N N . ARG A 1 91 ? 10.615 -4.422 -24.702 1.00 87.50 91 ARG A N 1
ATOM 747 C CA . ARG A 1 91 ? 12.055 -4.710 -24.736 1.00 87.50 91 ARG A CA 1
ATOM 748 C C . ARG A 1 91 ? 12.466 -5.532 -25.965 1.00 87.50 91 ARG A C 1
ATOM 750 O O . ARG A 1 91 ? 13.498 -5.263 -26.579 1.00 87.50 91 ARG A O 1
ATOM 757 N N . ARG A 1 92 ? 11.687 -6.563 -26.320 1.00 91.12 92 ARG A N 1
ATOM 758 C CA . ARG A 1 92 ? 11.941 -7.378 -27.524 1.00 91.12 92 ARG A CA 1
ATOM 759 C C . ARG A 1 92 ? 11.779 -6.546 -28.794 1.00 91.12 92 ARG A C 1
ATOM 761 O O . ARG A 1 92 ? 12.608 -6.659 -29.691 1.00 91.12 92 ARG A O 1
ATOM 768 N N . LYS A 1 93 ? 10.752 -5.697 -28.842 1.00 91.94 93 LYS A N 1
ATOM 769 C CA . LYS A 1 93 ? 10.485 -4.779 -29.952 1.00 91.94 93 LYS A CA 1
ATOM 770 C C . LYS A 1 93 ? 11.612 -3.758 -30.133 1.00 91.94 93 LYS A C 1
ATOM 772 O O . LYS A 1 93 ? 12.089 -3.585 -31.247 1.00 91.94 93 LYS A O 1
ATOM 777 N N . GLU A 1 94 ? 12.092 -3.144 -29.054 1.00 91.75 94 GLU A N 1
ATOM 778 C CA . GLU A 1 94 ? 13.235 -2.222 -29.071 1.00 91.75 94 GLU A CA 1
ATOM 779 C C . GLU A 1 94 ? 14.521 -2.903 -29.547 1.00 91.75 94 GLU A C 1
ATOM 781 O O . GLU A 1 94 ? 15.277 -2.322 -30.323 1.00 91.75 94 GLU A O 1
ATOM 786 N N . LYS A 1 95 ? 14.769 -4.144 -29.105 1.00 93.00 95 LYS A N 1
ATOM 787 C CA . LYS A 1 95 ? 15.920 -4.941 -29.549 1.00 93.00 95 LYS A CA 1
ATOM 788 C C . LYS A 1 95 ? 15.855 -5.213 -31.053 1.00 93.00 95 LYS A C 1
ATOM 790 O O . LYS A 1 95 ? 16.826 -4.941 -31.748 1.00 93.00 95 LYS A O 1
ATOM 795 N N . ALA A 1 96 ? 14.703 -5.667 -31.546 1.00 94.00 96 ALA A N 1
ATOM 796 C CA . ALA A 1 96 ? 14.486 -5.921 -32.969 1.00 94.00 96 ALA A CA 1
ATOM 797 C C . ALA A 1 96 ? 14.626 -4.643 -33.815 1.00 94.00 96 ALA A C 1
ATOM 799 O O . ALA A 1 96 ? 15.221 -4.675 -34.888 1.00 94.00 96 ALA A O 1
ATOM 800 N N . LEU A 1 97 ? 14.131 -3.502 -33.317 1.00 94.62 97 LEU A N 1
ATOM 801 C CA . LEU A 1 97 ? 14.271 -2.213 -33.996 1.00 94.62 97 LEU A CA 1
ATOM 802 C C . LEU A 1 97 ? 15.741 -1.782 -34.096 1.00 94.62 97 LEU A C 1
ATOM 804 O O . LEU A 1 97 ? 16.176 -1.371 -35.168 1.00 94.62 97 LEU A O 1
ATOM 808 N N . LYS A 1 98 ? 16.513 -1.925 -33.011 1.00 93.31 98 LYS A N 1
ATOM 809 C CA . LYS A 1 98 ? 17.956 -1.631 -33.002 1.00 93.31 98 LYS A CA 1
ATOM 810 C C . LYS A 1 98 ? 18.737 -2.539 -33.951 1.00 93.31 98 LYS A C 1
ATOM 812 O O . LYS A 1 98 ? 19.637 -2.064 -34.634 1.00 93.31 98 LYS A O 1
ATOM 817 N N . GLU A 1 99 ? 18.388 -3.822 -34.013 1.00 93.81 99 GLU A N 1
ATOM 818 C CA . GLU A 1 99 ? 19.011 -4.784 -34.932 1.00 93.81 99 GLU A CA 1
ATOM 819 C C . GLU A 1 99 ? 18.714 -4.428 -36.397 1.00 93.81 99 GLU A C 1
ATOM 821 O O . GLU A 1 99 ? 19.641 -4.348 -37.199 1.00 93.81 99 GLU A O 1
ATOM 826 N N . ALA A 1 100 ? 17.460 -4.106 -36.734 1.00 91.44 100 ALA A N 1
ATOM 827 C CA . ALA A 1 100 ? 17.088 -3.665 -38.080 1.00 91.44 100 ALA A CA 1
ATOM 828 C C . ALA A 1 100 ? 17.778 -2.349 -38.485 1.00 91.44 100 ALA A C 1
ATOM 830 O O . ALA A 1 100 ? 18.226 -2.201 -39.621 1.00 91.44 100 ALA A O 1
ATOM 831 N N . GLN A 1 101 ? 17.901 -1.398 -37.554 1.00 89.25 101 GLN A N 1
ATOM 832 C CA . GLN A 1 101 ? 18.624 -0.142 -37.773 1.00 89.25 101 GLN A CA 1
ATOM 833 C C . GLN A 1 101 ? 20.117 -0.377 -38.033 1.00 89.25 101 GLN A C 1
ATOM 835 O O . GLN A 1 101 ? 20.663 0.200 -38.970 1.00 89.25 101 GLN A O 1
ATOM 840 N N . ALA A 1 102 ? 20.757 -1.256 -37.255 1.00 89.25 102 ALA A N 1
ATOM 841 C CA . ALA A 1 102 ? 22.162 -1.608 -37.443 1.00 89.25 102 ALA A CA 1
ATOM 842 C C . ALA A 1 102 ? 22.408 -2.291 -38.800 1.00 89.25 102 ALA A C 1
ATOM 844 O O . ALA A 1 102 ? 23.369 -1.955 -39.487 1.00 89.25 102 ALA A O 1
ATOM 845 N N . SER A 1 103 ? 21.521 -3.198 -39.225 1.00 79.88 103 SER A N 1
ATOM 846 C CA . SER A 1 103 ? 21.614 -3.842 -40.542 1.00 79.88 103 SER A CA 1
ATOM 847 C C . SER A 1 103 ? 21.480 -2.846 -41.697 1.00 79.88 103 SER A C 1
ATOM 849 O O . SER A 1 103 ? 22.274 -2.905 -42.632 1.00 7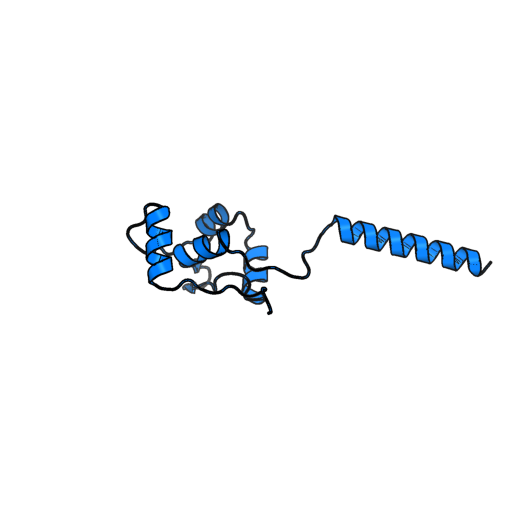9.88 103 SER A O 1
ATOM 851 N N . ASN A 1 104 ? 20.535 -1.903 -41.611 1.00 80.50 104 ASN A N 1
ATOM 852 C CA . ASN A 1 104 ? 20.334 -0.880 -42.642 1.00 80.50 104 ASN A CA 1
ATOM 853 C C . ASN A 1 104 ? 21.519 0.094 -42.756 1.00 80.50 104 ASN A C 1
ATOM 855 O O . ASN A 1 104 ? 21.804 0.604 -43.837 1.00 80.50 104 ASN A O 1
ATOM 859 N N . GLN A 1 105 ? 22.204 0.369 -41.644 1.00 79.56 105 GLN A N 1
ATOM 860 C CA . GLN A 1 105 ? 23.372 1.245 -41.638 1.00 79.56 105 GLN A CA 1
ATOM 861 C C . GLN A 1 105 ? 24.579 0.582 -42.315 1.00 79.56 105 GLN A C 1
ATOM 863 O O . GLN A 1 105 ? 25.243 1.223 -43.119 1.00 79.56 105 GLN A O 1
ATOM 868 N N . ILE A 1 106 ? 24.786 -0.720 -42.092 1.00 79.31 106 ILE A N 1
ATOM 869 C CA . ILE A 1 106 ? 25.841 -1.502 -42.758 1.00 79.31 106 ILE A CA 1
ATOM 870 C C . ILE A 1 106 ? 25.612 -1.566 -44.275 1.00 79.31 106 ILE A C 1
ATOM 872 O O . ILE A 1 106 ? 26.555 -1.408 -45.041 1.00 79.31 106 ILE A O 1
ATOM 876 N N . THR A 1 107 ? 24.369 -1.762 -44.730 1.00 71.62 107 THR A N 1
ATOM 877 C CA . THR A 1 107 ? 24.054 -1.803 -46.172 1.00 71.62 107 THR A CA 1
ATOM 878 C C . THR A 1 107 ? 24.213 -0.465 -46.887 1.00 71.62 107 THR A C 1
ATOM 880 O O . THR A 1 107 ? 24.343 -0.466 -48.101 1.00 71.62 107 THR A O 1
ATOM 883 N N . ASN A 1 108 ? 24.182 0.659 -46.168 1.00 67.69 108 ASN A N 1
ATOM 884 C CA . ASN A 1 108 ? 24.362 1.990 -46.756 1.00 67.69 108 ASN A CA 1
ATOM 885 C C . ASN A 1 108 ? 25.834 2.439 -46.792 1.00 67.69 108 ASN A C 1
ATOM 887 O O . ASN A 1 108 ? 26.135 3.465 -47.398 1.00 67.69 108 ASN A O 1
ATOM 891 N N . GLU A 1 109 ? 26.733 1.714 -46.120 1.00 65.25 109 GLU A N 1
ATOM 892 C CA . GLU A 1 109 ? 28.179 1.982 -46.093 1.00 65.25 109 GLU A CA 1
ATOM 893 C C . GLU A 1 109 ? 28.980 1.078 -47.056 1.00 65.25 109 GLU A C 1
ATOM 895 O O . GLU A 1 109 ? 30.198 1.234 -47.165 1.00 65.25 109 GLU A O 1
ATOM 900 N N . ILE A 1 110 ? 28.305 0.163 -47.768 1.00 59.97 110 ILE A N 1
ATOM 901 C CA . ILE A 1 110 ? 28.840 -0.658 -48.872 1.00 59.97 110 ILE A CA 1
ATOM 902 C C . ILE A 1 110 ? 28.318 -0.100 -50.196 1.00 59.97 110 ILE A C 1
ATOM 904 O O . ILE A 1 110 ? 29.140 0.053 -51.127 1.00 59.97 110 ILE A O 1
#

Secondary structure (DSSP, 8-state):
----SPPPPPHHHHHHHHHHTT-SS--EEPHHHHHHHH---HHHHHHHHHTT-SPPPEEEETTEEEEEHHHHHHHHHSPPP-SS---HHHHHHHHHHHHHHHHHHHHH--

Radius of gyration: 20.7 Å; chains: 1; bounding box: 45×29×63 Å

Foldseek 3Di:
DQQLAQDADDPVLLCVLCVVVVHPDKDWAWPVRLCVLQVDDPVRQVVSCVSNQAFPWDDPDDPTTTGIPSRSSSCNVRGGDHPPPPDPVVVVVVVVVVVVVVVVVVVVVD

Organism: Salmonella enterica (NCBI:txid28901)

Sequence (110 aa):
MQKNTFTPPTPEQRCAILAEYGKDCEEMVREDKCCKITSLSRSRRWELEQVGAFPRRKYLGRNSCSWLLSDVLWWVHNPPMIDNVNNPYERRKEKALKEAQASNQITNEI

InterPro domains:
  IPR010260 DNA-binding transcriptional activator AlpA [PF05930] (28-76)